Protein AF-A0A946U7B8-F1 (afdb_monomer_lite)

Radius of gyration: 17.69 Å; chains: 1; bounding box: 35×20×55 Å

Sequence (79 aa):
MSGSVSAVSNVMRRELSGYFSTPVAWVFIVIFLVMAGVFTFYIGNLYARGISDLDPFFQFHPWLYLFLVPAIAMRLWAE

Secondary structure (DSSP, 8-state):
-HHHHHHHHHHHHHHHHHHHTSHHHHHHHHHHHHHHHHIIIIIS-TTTTT----HHHHHHHHHHHHHHHHHHHHHHHH-

pLDDT: mean 84.81, std 8.64, range [54.81, 95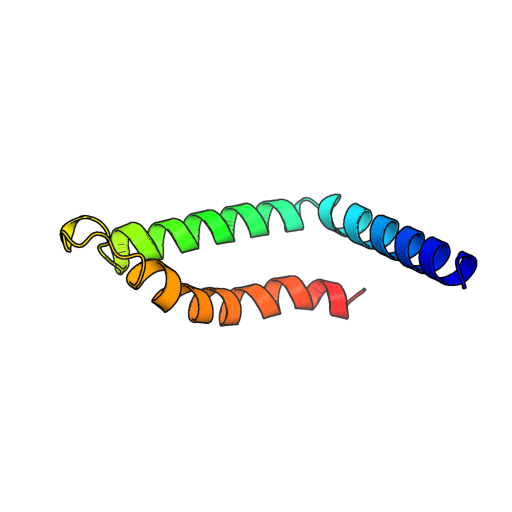.12]

Foldseek 3Di:
DVVVVVVVVVVVVVVVVVLVVDPVNVVLVVVLVVVLCCQQCPVVVVPVVVDPDSVSSVVCVVVSCVPSVCVSCVVVVVD

Structure (mmCIF, N/CA/C/O backbone):
data_AF-A0A946U7B8-F1
#
_entry.id   AF-A0A946U7B8-F1
#
loop_
_atom_site.group_PDB
_atom_site.id
_atom_site.type_symbol
_atom_site.label_atom_id
_atom_site.label_alt_id
_a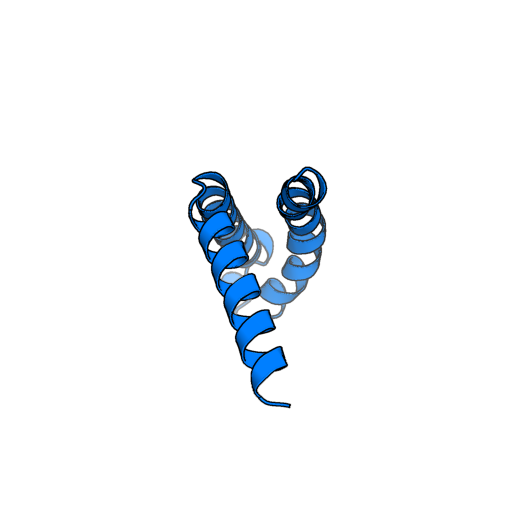tom_site.label_comp_id
_atom_site.label_asym_id
_atom_site.label_entity_id
_atom_site.label_seq_id
_atom_site.pdbx_PDB_ins_code
_atom_site.Cartn_x
_atom_site.Cartn_y
_atom_site.Cartn_z
_atom_site.occupancy
_atom_site.B_iso_or_equiv
_atom_site.auth_seq_id
_atom_site.auth_comp_id
_atom_site.auth_asym_id
_atom_site.auth_atom_id
_atom_site.pdbx_PDB_model_num
ATOM 1 N N . MET A 1 1 ? 8.555 -1.672 34.986 1.00 54.81 1 MET A N 1
ATOM 2 C CA . MET A 1 1 ? 8.565 -1.331 33.542 1.00 54.81 1 MET A CA 1
ATOM 3 C C . MET A 1 1 ? 8.272 -2.518 32.615 1.00 54.81 1 MET A C 1
ATOM 5 O O . MET A 1 1 ? 7.765 -2.262 31.534 1.00 54.81 1 MET A O 1
ATOM 9 N N . SER A 1 2 ? 8.497 -3.793 32.987 1.00 62.00 2 SER A N 1
ATOM 10 C CA . SER A 1 2 ? 8.199 -4.929 32.081 1.00 62.00 2 SER A CA 1
ATOM 11 C C . SER A 1 2 ? 6.702 -5.249 31.907 1.00 62.00 2 SER A C 1
ATOM 13 O O . SER A 1 2 ? 6.306 -5.699 30.837 1.00 62.00 2 SER A O 1
ATOM 15 N N . GLY A 1 3 ? 5.859 -4.964 32.910 1.00 65.69 3 GLY A N 1
ATOM 16 C CA . GLY A 1 3 ? 4.417 -5.260 32.861 1.00 65.69 3 GLY A CA 1
ATOM 17 C C . GLY A 1 3 ? 3.615 -4.441 31.838 1.00 65.69 3 GLY A C 1
ATOM 18 O O . GLY A 1 3 ? 2.679 -4.958 31.238 1.00 65.69 3 GLY A O 1
ATOM 19 N N . SER A 1 4 ? 3.992 -3.184 31.576 1.00 66.06 4 SER A N 1
ATOM 20 C CA . SER A 1 4 ? 3.326 -2.380 30.536 1.00 66.06 4 SER A CA 1
ATOM 21 C C . SER A 1 4 ? 3.694 -2.844 29.127 1.00 66.06 4 SER A C 1
ATOM 23 O O . SER A 1 4 ? 2.848 -2.825 28.240 1.00 66.06 4 SER A O 1
ATOM 25 N N . VAL A 1 5 ? 4.930 -3.305 28.915 1.00 77.19 5 VAL A N 1
ATOM 26 C CA . VAL A 1 5 ? 5.390 -3.778 27.598 1.00 77.19 5 VAL A CA 1
ATOM 27 C C . VAL A 1 5 ? 4.684 -5.079 27.207 1.00 77.19 5 VAL A C 1
ATOM 29 O O . VAL A 1 5 ? 4.272 -5.232 26.057 1.00 77.19 5 VAL A O 1
ATOM 32 N N . SER A 1 6 ? 4.481 -5.999 28.157 1.00 78.38 6 SER A N 1
ATOM 33 C CA . SER A 1 6 ? 3.744 -7.242 27.899 1.00 78.38 6 SER A CA 1
ATOM 34 C C . SER A 1 6 ? 2.259 -6.995 27.621 1.00 78.38 6 SER A C 1
ATOM 36 O O . SER A 1 6 ? 1.704 -7.613 26.715 1.00 78.38 6 SER A O 1
ATOM 38 N N . ALA A 1 7 ? 1.629 -6.049 28.326 1.00 83.31 7 ALA A N 1
ATOM 39 C CA . ALA A 1 7 ? 0.242 -5.664 28.074 1.00 83.31 7 ALA A CA 1
ATOM 40 C C . ALA A 1 7 ? 0.053 -5.067 26.667 1.00 83.31 7 ALA A C 1
ATOM 42 O O . ALA A 1 7 ? -0.833 -5.499 25.930 1.00 83.31 7 ALA A O 1
ATOM 43 N N . VAL A 1 8 ? 0.924 -4.136 26.260 1.00 86.94 8 VAL A N 1
ATOM 44 C CA . VAL A 1 8 ? 0.887 -3.526 24.917 1.00 86.94 8 VAL A CA 1
ATOM 45 C C . VAL A 1 8 ? 1.100 -4.576 23.823 1.00 86.94 8 VAL A C 1
ATOM 47 O O . VAL A 1 8 ? 0.365 -4.594 22.838 1.00 86.94 8 VAL A O 1
ATOM 50 N N . SER A 1 9 ? 2.057 -5.489 24.010 1.00 85.94 9 SER A N 1
ATOM 51 C CA . SER A 1 9 ? 2.319 -6.587 23.068 1.00 85.94 9 SER A CA 1
ATOM 52 C C . SER A 1 9 ? 1.119 -7.531 22.913 1.00 85.94 9 SER A C 1
ATOM 54 O O . SER A 1 9 ? 0.780 -7.928 21.795 1.00 85.94 9 SER A O 1
ATOM 56 N N . ASN A 1 10 ? 0.426 -7.849 24.013 1.00 87.19 10 ASN A N 1
ATOM 57 C CA . ASN A 1 10 ? -0.773 -8.688 23.977 1.00 87.19 10 ASN A CA 1
ATOM 58 C C . ASN A 1 10 ? -1.923 -8.032 23.206 1.00 87.19 10 ASN A C 1
ATOM 60 O O . ASN A 1 10 ? -2.572 -8.706 22.406 1.00 87.19 10 ASN A O 1
ATOM 64 N N . VAL A 1 11 ? -2.162 -6.733 23.418 1.00 86.94 11 VAL A N 1
ATOM 65 C CA . VAL A 1 11 ? -3.189 -5.987 22.674 1.00 86.94 11 VAL A CA 1
ATOM 66 C C . VAL A 1 11 ? -2.827 -5.937 21.190 1.00 86.94 11 VAL A C 1
ATOM 68 O O . VAL A 1 11 ? -3.632 -6.348 20.362 1.00 86.94 11 VAL A O 1
ATOM 71 N N . MET A 1 12 ? -1.587 -5.565 20.853 1.00 86.12 12 MET A N 1
ATOM 72 C CA . MET A 1 12 ? -1.098 -5.545 19.467 1.00 86.12 12 MET A CA 1
ATOM 73 C C . MET A 1 12 ? -1.303 -6.882 18.752 1.00 86.12 12 MET A C 1
ATOM 75 O O . MET A 1 12 ? -1.837 -6.907 17.648 1.00 86.12 12 MET A O 1
ATOM 79 N N . ARG A 1 13 ? -0.928 -8.007 19.375 1.00 85.06 13 ARG A N 1
ATOM 80 C CA . ARG A 1 13 ? -1.124 -9.342 18.784 1.00 85.06 13 ARG A CA 1
ATOM 81 C C . ARG A 1 13 ? -2.592 -9.674 18.546 1.00 85.06 13 ARG A C 1
ATOM 83 O O . ARG A 1 13 ? -2.902 -10.289 17.527 1.00 85.06 13 ARG A O 1
ATOM 90 N N . ARG A 1 14 ? -3.476 -9.299 19.474 1.00 86.06 14 ARG A N 1
ATOM 91 C CA . ARG A 1 14 ? -4.913 -9.560 19.348 1.00 86.06 14 ARG A CA 1
ATOM 92 C C . ARG A 1 14 ? -5.509 -8.785 18.176 1.00 86.06 14 ARG A C 1
ATOM 94 O O . ARG A 1 14 ? -6.181 -9.390 17.347 1.00 86.06 14 ARG A O 1
ATOM 101 N N . GLU A 1 15 ? -5.203 -7.494 18.083 1.00 84.44 15 GLU A N 1
ATOM 102 C CA . GLU A 1 15 ? -5.715 -6.626 17.018 1.00 84.44 15 GLU A CA 1
ATOM 103 C C . GLU A 1 15 ? -5.136 -7.019 15.644 1.00 84.44 15 GLU A C 1
ATOM 105 O O . GLU A 1 15 ? -5.888 -7.185 14.683 1.00 84.44 15 GLU A O 1
ATOM 110 N N . LEU A 1 16 ? -3.825 -7.301 15.546 1.00 82.00 16 LEU A N 1
ATOM 111 C CA . LEU A 1 16 ? -3.217 -7.773 14.291 1.00 82.00 16 LEU A CA 1
ATOM 112 C C . LEU A 1 16 ? -3.842 -9.094 13.827 1.00 82.00 16 LEU A C 1
ATOM 114 O O . LEU A 1 16 ? -4.207 -9.240 12.662 1.00 82.00 16 LEU A O 1
ATOM 118 N N . SER A 1 17 ? -3.978 -10.066 14.735 1.00 82.38 17 SER A N 1
ATOM 119 C CA . SER A 1 17 ? -4.561 -11.365 14.396 1.00 82.38 17 SER A CA 1
ATOM 120 C C . SER A 1 17 ? -6.027 -11.236 13.982 1.00 82.38 17 SER A C 1
ATOM 122 O O . SER A 1 17 ? -6.452 -11.929 13.057 1.00 82.38 17 SER A O 1
ATOM 124 N N . GLY A 1 18 ? -6.798 -10.355 14.628 1.00 80.44 18 GLY A N 1
ATOM 125 C CA . GLY A 1 18 ? -8.180 -10.064 14.244 1.00 80.44 18 GLY A CA 1
ATOM 126 C C . GLY A 1 18 ? -8.272 -9.487 12.831 1.00 80.44 18 GLY A C 1
ATOM 127 O O . GLY A 1 18 ? -9.106 -9.917 12.034 1.00 80.44 18 GLY A O 1
ATOM 128 N N . TYR A 1 19 ? -7.342 -8.602 12.473 1.00 79.12 19 TYR A N 1
ATOM 129 C CA . TYR A 1 19 ? -7.287 -7.984 11.153 1.00 79.12 19 TYR A CA 1
ATOM 130 C C . TYR A 1 19 ? -7.054 -9.007 10.026 1.00 79.12 19 TYR A C 1
ATOM 132 O O . TYR A 1 19 ? -7.846 -9.100 9.081 1.00 79.12 19 TYR A O 1
ATOM 140 N N . PHE A 1 20 ? -6.013 -9.839 10.155 1.00 80.69 20 PHE A N 1
ATOM 141 C CA . PHE A 1 20 ? -5.659 -10.864 9.159 1.00 80.69 20 PHE A CA 1
ATOM 142 C C . PHE A 1 20 ? -6.608 -12.072 9.135 1.00 80.69 20 PHE A C 1
ATOM 144 O O . PHE A 1 20 ? -6.563 -12.865 8.196 1.00 80.69 20 PHE A O 1
ATOM 151 N N . SER A 1 21 ? -7.496 -12.212 10.123 1.00 81.56 21 SER A N 1
ATOM 152 C CA . SER A 1 21 ? -8.542 -13.247 10.107 1.00 81.56 21 SER A CA 1
ATOM 153 C C . SER A 1 21 ? -9.663 -12.933 9.112 1.00 81.56 21 SER A C 1
ATOM 155 O O . SER A 1 21 ? -10.471 -13.802 8.788 1.00 81.56 21 SER A O 1
ATOM 157 N N . THR A 1 22 ? -9.724 -11.699 8.605 1.00 82.81 22 THR A N 1
ATOM 158 C CA . THR A 1 22 ? -10.742 -11.308 7.632 1.00 82.81 22 THR A CA 1
ATOM 159 C C . THR A 1 22 ? -10.301 -11.582 6.192 1.00 82.81 22 THR A C 1
ATOM 161 O O . THR A 1 22 ? -9.177 -11.238 5.818 1.00 82.81 22 THR A O 1
ATOM 164 N N . PRO A 1 23 ? -11.185 -12.126 5.331 1.00 80.81 23 PRO A N 1
ATOM 165 C CA . PRO A 1 23 ? -10.863 -12.381 3.924 1.00 80.81 23 PRO A CA 1
ATOM 166 C C . PRO A 1 23 ? -10.439 -11.115 3.165 1.00 80.81 23 PRO A C 1
ATOM 168 O O . PRO A 1 23 ? -9.614 -11.172 2.258 1.00 80.81 23 PRO A O 1
ATOM 171 N N . VAL A 1 24 ? -10.975 -9.958 3.566 1.00 84.06 24 VAL A N 1
ATOM 172 C CA . VAL A 1 24 ? -10.712 -8.653 2.942 1.00 84.06 24 VAL A CA 1
ATOM 173 C C . VAL A 1 24 ? -9.235 -8.259 3.031 1.00 84.06 24 VAL A C 1
ATOM 175 O O . VAL A 1 24 ? -8.691 -7.749 2.054 1.00 84.06 24 VAL A O 1
ATOM 178 N N . ALA A 1 25 ? -8.563 -8.540 4.156 1.00 84.44 25 ALA A N 1
ATOM 179 C CA . ALA A 1 25 ? -7.141 -8.233 4.317 1.00 84.44 25 ALA A CA 1
ATOM 180 C C . ALA A 1 25 ? -6.285 -8.978 3.278 1.00 84.44 25 ALA A C 1
ATOM 182 O O . ALA A 1 25 ? -5.398 -8.395 2.659 1.00 84.44 25 ALA A O 1
ATOM 183 N N . TRP A 1 26 ? -6.604 -10.248 3.020 1.00 87.88 26 TRP A N 1
ATOM 184 C CA . TRP A 1 26 ? -5.917 -11.058 2.014 1.00 87.88 26 TRP A CA 1
ATOM 185 C C . TRP A 1 26 ? -6.180 -10.571 0.591 1.00 87.88 26 TRP A C 1
ATOM 187 O O . TRP A 1 26 ? -5.244 -10.469 -0.201 1.00 87.88 26 TRP A O 1
ATOM 197 N N . VAL A 1 27 ? -7.427 -10.209 0.275 1.00 89.56 27 VAL A N 1
ATOM 198 C CA . VAL A 1 27 ? -7.786 -9.625 -1.028 1.00 89.56 27 VAL A CA 1
ATOM 199 C C . VAL A 1 27 ? -6.984 -8.351 -1.284 1.00 89.56 27 VAL A C 1
ATOM 201 O O . VAL A 1 27 ? -6.430 -8.177 -2.368 1.00 89.56 27 VAL A O 1
ATOM 204 N N . PHE A 1 28 ? -6.854 -7.490 -0.277 1.00 88.75 28 PHE A N 1
ATOM 205 C CA . PHE A 1 28 ? -6.080 -6.262 -0.394 1.00 88.75 28 PHE A CA 1
ATOM 206 C C . PHE A 1 28 ? -4.596 -6.523 -0.684 1.00 88.75 28 PHE A C 1
ATOM 208 O O . PHE A 1 28 ? -4.029 -5.884 -1.567 1.00 88.75 28 PHE A O 1
ATOM 215 N N . ILE A 1 29 ? -3.973 -7.488 0.004 1.00 90.19 29 ILE A N 1
ATOM 216 C CA . ILE A 1 29 ? -2.568 -7.867 -0.234 1.00 90.19 29 ILE A CA 1
ATOM 217 C C . ILE A 1 29 ? -2.372 -8.345 -1.675 1.00 90.19 29 ILE A C 1
ATOM 219 O O . ILE A 1 29 ? -1.420 -7.935 -2.337 1.00 90.19 29 ILE A O 1
ATOM 223 N N . VAL A 1 30 ? -3.285 -9.181 -2.177 1.00 94.19 30 VAL A N 1
ATOM 224 C CA . VAL A 1 30 ? -3.231 -9.682 -3.557 1.00 94.19 30 VAL A CA 1
ATOM 225 C C . VAL A 1 30 ? -3.366 -8.534 -4.556 1.00 94.19 30 VAL A C 1
ATOM 227 O O . VAL A 1 30 ? -2.561 -8.441 -5.481 1.00 94.19 30 VAL A O 1
ATOM 230 N N . ILE A 1 31 ? -4.328 -7.629 -4.357 1.00 92.62 31 ILE A N 1
ATOM 231 C CA . ILE A 1 31 ? -4.511 -6.455 -5.223 1.00 92.62 31 ILE A CA 1
ATOM 232 C C . ILE A 1 31 ? -3.261 -5.571 -5.202 1.00 92.62 31 ILE A C 1
ATOM 234 O O . ILE A 1 31 ? -2.768 -5.196 -6.264 1.00 92.62 31 ILE A O 1
ATOM 238 N N . PHE A 1 32 ? -2.710 -5.284 -4.020 1.00 92.94 32 PHE A N 1
ATOM 239 C CA . PHE A 1 32 ? -1.487 -4.496 -3.875 1.00 92.94 32 PHE A CA 1
ATOM 240 C C . PHE A 1 32 ? -0.316 -5.124 -4.644 1.00 92.94 32 PHE A C 1
ATOM 242 O O . PHE A 1 32 ? 0.343 -4.433 -5.419 1.00 92.94 32 PHE A O 1
ATOM 249 N N . LEU A 1 33 ? -0.092 -6.434 -4.492 1.00 93.94 33 LEU A N 1
ATOM 250 C CA . LEU A 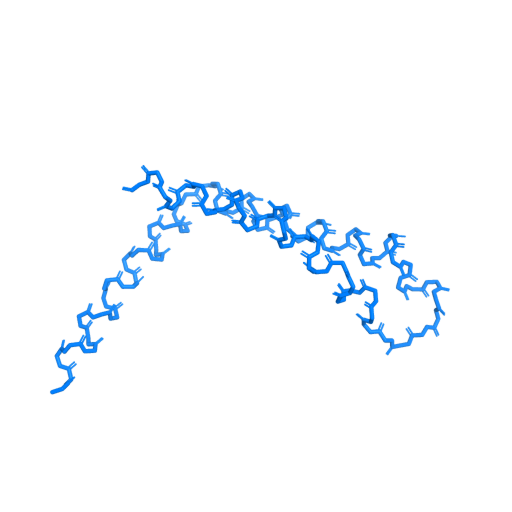1 33 ? 0.972 -7.162 -5.191 1.00 93.94 33 LEU A CA 1
ATOM 251 C C . LEU A 1 33 ? 0.802 -7.121 -6.712 1.00 93.94 33 LEU A C 1
ATOM 253 O O . LEU A 1 33 ? 1.763 -6.845 -7.432 1.00 93.94 33 LEU A O 1
ATOM 257 N N . VAL A 1 34 ? -0.415 -7.367 -7.205 1.00 95.12 34 VAL A N 1
ATOM 258 C CA . VAL A 1 34 ? -0.713 -7.334 -8.642 1.00 95.12 34 VAL A CA 1
ATOM 259 C C . VAL A 1 34 ? -0.500 -5.928 -9.198 1.00 95.12 34 VAL A C 1
ATOM 261 O O . VAL A 1 34 ? 0.183 -5.773 -10.207 1.00 95.12 34 VAL A O 1
ATOM 264 N N . MET A 1 35 ? -1.019 -4.894 -8.533 1.00 94.25 35 MET A N 1
ATOM 265 C CA . MET A 1 35 ? -0.858 -3.509 -8.982 1.00 94.25 35 MET A CA 1
ATOM 266 C C . MET A 1 35 ? 0.608 -3.062 -8.956 1.00 94.25 35 MET A C 1
ATOM 268 O O . MET A 1 35 ? 1.079 -2.492 -9.938 1.00 94.25 35 MET A O 1
ATOM 272 N N . ALA A 1 36 ? 1.348 -3.363 -7.885 1.00 93.56 36 ALA A N 1
ATOM 273 C CA . ALA A 1 36 ? 2.773 -3.052 -7.782 1.00 93.56 36 ALA A CA 1
ATOM 274 C C . ALA A 1 36 ? 3.588 -3.741 -8.886 1.00 93.56 36 ALA A C 1
ATOM 276 O O . ALA A 1 36 ? 4.436 -3.104 -9.517 1.00 93.56 36 ALA A O 1
ATOM 277 N N . GLY A 1 37 ? 3.292 -5.012 -9.176 1.00 92.38 37 GLY A N 1
ATOM 278 C CA . GLY A 1 37 ? 3.908 -5.747 -10.278 1.00 92.38 37 GLY A CA 1
ATOM 279 C C . GLY A 1 37 ? 3.584 -5.128 -11.637 1.00 92.38 37 GLY A C 1
ATOM 280 O O . GLY A 1 37 ? 4.492 -4.824 -12.407 1.00 92.38 37 GLY A O 1
ATOM 281 N N . VAL A 1 38 ? 2.305 -4.873 -11.925 1.00 93.69 38 VAL A N 1
ATOM 282 C CA . VAL A 1 38 ? 1.878 -4.304 -13.213 1.00 93.69 38 VAL A CA 1
ATOM 283 C C . VAL A 1 38 ? 2.492 -2.924 -13.442 1.00 93.69 38 VAL A C 1
ATOM 285 O O . VAL A 1 38 ? 3.022 -2.652 -14.521 1.00 93.69 38 VAL A O 1
ATOM 288 N N . PHE A 1 39 ? 2.479 -2.064 -12.426 1.00 91.31 39 PHE A N 1
ATOM 289 C CA . PHE A 1 39 ? 3.024 -0.713 -12.536 1.00 91.31 39 PHE A CA 1
ATOM 290 C C . PHE A 1 39 ? 4.538 -0.735 -12.727 1.00 91.31 39 PHE A C 1
ATOM 292 O O . PHE A 1 39 ? 5.061 0.040 -13.519 1.00 91.31 39 PHE A O 1
ATOM 299 N N . THR A 1 40 ? 5.243 -1.664 -12.086 1.00 91.12 40 THR A N 1
ATOM 300 C CA . THR A 1 40 ? 6.699 -1.775 -12.226 1.00 91.12 40 THR A CA 1
ATOM 301 C C . THR A 1 40 ? 7.102 -2.370 -13.577 1.00 91.12 40 THR A C 1
ATOM 303 O O . THR A 1 40 ? 7.931 -1.801 -14.287 1.00 91.12 40 THR A O 1
ATOM 306 N N . PHE A 1 41 ? 6.516 -3.508 -13.957 1.00 90.75 41 PHE A N 1
ATOM 307 C CA . PHE A 1 41 ? 6.963 -4.272 -15.122 1.00 90.75 41 PHE A CA 1
ATOM 308 C C . PHE A 1 41 ? 6.373 -3.772 -16.444 1.00 90.75 41 PHE A C 1
ATOM 310 O O . PHE A 1 41 ? 7.104 -3.716 -17.430 1.00 90.75 41 PHE A O 1
ATOM 317 N N . TYR A 1 42 ? 5.092 -3.385 -16.475 1.00 90.19 42 TYR A N 1
ATOM 318 C CA . TYR A 1 42 ? 4.422 -2.949 -17.707 1.00 90.19 42 TYR A CA 1
ATOM 319 C C . TYR A 1 42 ? 4.457 -1.429 -17.882 1.00 90.19 42 TYR A C 1
ATOM 321 O O . TYR A 1 42 ? 4.898 -0.952 -18.922 1.00 90.19 42 TYR A O 1
ATOM 329 N N . ILE A 1 43 ? 4.023 -0.658 -16.876 1.00 88.31 43 ILE A N 1
ATOM 330 C CA . ILE A 1 43 ? 3.941 0.813 -16.997 1.00 88.31 43 ILE A CA 1
ATOM 331 C C . ILE A 1 43 ? 5.327 1.456 -16.869 1.00 88.31 43 ILE A C 1
ATOM 333 O O . ILE A 1 43 ? 5.703 2.305 -17.671 1.00 88.31 43 ILE A O 1
ATOM 337 N N . GLY A 1 44 ? 6.104 1.033 -15.874 1.00 85.81 44 GLY A N 1
ATOM 338 C CA . GLY A 1 44 ? 7.462 1.509 -15.615 1.00 85.81 44 GLY A CA 1
ATOM 339 C C . GLY A 1 44 ? 8.521 0.921 -16.538 1.00 85.81 44 GLY A C 1
ATOM 340 O O . GLY A 1 44 ? 9.669 1.365 -16.509 1.00 85.81 44 GLY A O 1
ATOM 341 N N . ASN A 1 45 ? 8.130 -0.060 -17.357 1.00 88.12 45 ASN A N 1
ATOM 342 C CA . ASN A 1 45 ? 8.962 -0.699 -18.366 1.00 88.12 45 ASN A CA 1
ATOM 343 C C . ASN A 1 45 ? 10.330 -1.156 -17.823 1.00 88.12 45 ASN A C 1
ATOM 345 O O . ASN A 1 45 ? 11.352 -1.013 -18.499 1.00 88.12 45 ASN A O 1
ATOM 349 N N . LEU A 1 46 ? 10.348 -1.680 -16.586 1.00 87.81 46 LEU A N 1
ATOM 350 C CA . LEU A 1 46 ? 11.567 -2.022 -15.840 1.00 87.81 46 LEU A CA 1
ATOM 351 C C . LEU A 1 46 ? 12.557 -2.829 -16.697 1.00 87.81 46 LEU A C 1
ATOM 353 O O . LEU A 1 46 ? 13.745 -2.526 -16.716 1.00 87.81 46 LEU A O 1
ATOM 357 N N . TYR A 1 47 ? 12.065 -3.816 -17.452 1.00 86.31 47 TYR A N 1
ATOM 358 C CA . TYR A 1 47 ? 12.918 -4.661 -18.287 1.00 86.31 47 TYR A CA 1
ATOM 359 C C . TYR A 1 47 ? 13.365 -3.995 -19.588 1.00 86.31 47 TYR A C 1
ATOM 361 O O . TYR A 1 47 ? 14.543 -4.085 -19.931 1.00 86.31 47 TYR A O 1
ATOM 369 N N . ALA A 1 48 ? 12.474 -3.317 -20.322 1.00 86.25 48 ALA A N 1
ATOM 370 C CA . ALA A 1 48 ? 12.862 -2.762 -21.621 1.00 86.25 48 ALA A CA 1
ATOM 371 C C . ALA A 1 48 ? 13.677 -1.464 -21.507 1.00 86.25 48 ALA A C 1
ATOM 373 O O . ALA A 1 48 ? 14.283 -1.039 -22.487 1.00 86.25 48 ALA A O 1
ATOM 374 N N . ARG A 1 49 ? 13.757 -0.867 -20.310 1.00 84.75 49 ARG A N 1
ATOM 375 C CA . ARG A 1 49 ? 14.717 0.200 -20.004 1.00 84.75 49 ARG A CA 1
ATOM 376 C C . ARG A 1 49 ? 16.173 -0.264 -20.109 1.00 84.75 49 ARG A C 1
ATOM 378 O O . ARG A 1 49 ? 17.032 0.564 -20.383 1.00 84.75 49 ARG A O 1
ATOM 385 N N . GLY A 1 50 ? 16.465 -1.550 -19.887 1.00 85.31 50 GLY A N 1
ATOM 386 C CA . GLY A 1 50 ? 17.837 -2.075 -19.928 1.00 85.31 50 GLY A CA 1
ATOM 387 C C . GLY A 1 50 ? 18.755 -1.531 -18.823 1.00 85.31 50 GLY A C 1
ATOM 388 O O . GLY A 1 50 ? 19.974 -1.598 -18.955 1.00 85.31 50 GLY A O 1
ATOM 389 N N . ILE A 1 51 ? 18.183 -0.981 -17.747 1.00 85.69 51 ILE A N 1
ATOM 390 C CA . ILE A 1 51 ? 18.912 -0.407 -16.609 1.00 85.69 51 ILE A CA 1
ATOM 391 C C . ILE A 1 51 ? 18.631 -1.271 -15.376 1.00 85.69 51 ILE A C 1
ATOM 393 O O . ILE A 1 51 ? 17.505 -1.711 -15.158 1.00 85.69 51 ILE A O 1
ATOM 397 N N . SER A 1 52 ? 19.663 -1.530 -14.571 1.00 85.12 52 SER A N 1
ATOM 398 C CA . SER A 1 52 ? 19.558 -2.306 -13.328 1.00 85.12 52 SER A CA 1
ATOM 399 C C . SER A 1 52 ? 19.220 -1.411 -12.131 1.00 85.12 52 SER A C 1
ATOM 401 O O . SER A 1 52 ? 19.912 -1.436 -11.112 1.00 85.12 52 SER A O 1
ATOM 403 N N . ASP A 1 53 ? 18.180 -0.594 -12.256 1.00 88.00 53 ASP A N 1
ATOM 404 C CA . ASP A 1 53 ? 17.689 0.267 -11.188 1.00 88.00 53 ASP A CA 1
ATOM 405 C C . ASP A 1 53 ? 16.217 -0.016 -10.868 1.00 88.00 53 ASP A C 1
ATOM 407 O O . ASP A 1 53 ? 15.421 -0.411 -11.714 1.00 88.00 53 ASP A O 1
ATOM 411 N N . LEU A 1 54 ? 15.855 0.174 -9.600 1.00 88.31 54 LEU A N 1
ATOM 412 C CA . LEU A 1 54 ? 14.489 -0.021 -9.099 1.00 88.31 54 LEU A CA 1
ATOM 413 C C . LEU A 1 54 ? 13.693 1.290 -9.075 1.00 88.31 54 LEU A C 1
ATOM 415 O O . LEU A 1 54 ? 12.642 1.373 -8.445 1.00 88.31 54 LEU A O 1
ATOM 419 N N . ASP A 1 55 ? 14.174 2.317 -9.766 1.00 89.44 55 ASP A N 1
ATOM 420 C CA . ASP A 1 55 ? 13.516 3.616 -9.876 1.00 89.44 55 ASP A CA 1
ATOM 421 C C . ASP A 1 55 ? 12.030 3.529 -10.286 1.00 89.44 55 ASP A C 1
ATOM 423 O O . ASP A 1 55 ? 11.192 4.081 -9.566 1.00 89.44 55 ASP A O 1
ATOM 427 N N . PRO A 1 56 ? 11.627 2.753 -11.319 1.00 87.88 56 PRO A N 1
ATOM 428 C CA . PRO A 1 56 ? 10.219 2.708 -11.695 1.00 87.88 56 PRO A CA 1
ATOM 429 C C . PRO A 1 56 ? 9.368 1.995 -10.635 1.00 87.88 56 PRO A C 1
ATOM 431 O O . PRO A 1 56 ? 8.195 2.320 -10.486 1.00 87.88 56 PRO A O 1
ATOM 434 N N . PHE A 1 57 ? 9.940 1.086 -9.838 1.00 89.69 57 PHE A N 1
ATOM 435 C CA . PHE A 1 57 ? 9.238 0.486 -8.701 1.00 89.69 57 PHE A CA 1
ATOM 436 C C . PHE A 1 57 ? 8.921 1.553 -7.644 1.00 89.69 57 PHE A C 1
ATOM 438 O O . PHE A 1 57 ? 7.759 1.732 -7.273 1.00 89.69 57 PHE A O 1
ATOM 445 N N . PHE A 1 58 ? 9.926 2.309 -7.193 1.00 91.38 58 PHE A N 1
ATOM 446 C CA . PHE A 1 58 ? 9.746 3.312 -6.140 1.00 91.38 58 PHE A CA 1
ATOM 447 C C . PHE A 1 58 ? 8.945 4.533 -6.591 1.00 91.38 58 PHE A C 1
ATOM 449 O O . PHE A 1 58 ? 8.223 5.102 -5.777 1.00 91.38 58 PHE A O 1
ATOM 456 N N . GLN A 1 59 ? 8.990 4.904 -7.871 1.00 91.38 59 GLN A N 1
ATOM 457 C CA . GLN A 1 59 ? 8.198 6.016 -8.396 1.00 91.38 59 GLN A CA 1
ATOM 458 C C . GLN A 1 59 ? 6.688 5.762 -8.269 1.00 91.38 59 GLN A C 1
ATOM 460 O O . GLN A 1 59 ? 5.928 6.684 -7.972 1.00 91.38 59 GLN A O 1
ATOM 465 N N . PHE A 1 60 ? 6.238 4.518 -8.466 1.00 90.88 60 PHE A N 1
ATOM 466 C CA . PHE A 1 60 ? 4.818 4.160 -8.393 1.00 90.88 60 PHE A CA 1
ATOM 467 C C . PHE A 1 60 ? 4.329 3.811 -6.979 1.00 90.88 60 PHE A C 1
ATOM 469 O O . PHE A 1 60 ? 3.123 3.846 -6.730 1.00 90.88 60 PHE A O 1
ATOM 476 N N . HIS A 1 61 ? 5.231 3.537 -6.032 1.00 91.38 61 HIS A N 1
ATOM 477 C CA . HIS A 1 61 ? 4.869 3.220 -4.643 1.00 91.38 61 HIS A CA 1
ATOM 478 C C . HIS A 1 61 ? 4.046 4.315 -3.938 1.00 91.38 61 HIS A C 1
ATOM 480 O O . HIS A 1 61 ? 3.005 3.979 -3.369 1.00 91.38 61 HIS A O 1
ATOM 486 N N . PRO A 1 62 ? 4.428 5.610 -3.989 1.00 91.94 62 PRO A N 1
ATOM 487 C CA . PRO A 1 62 ? 3.651 6.690 -3.383 1.00 91.94 62 PRO A CA 1
ATOM 488 C C . PRO A 1 62 ? 2.218 6.769 -3.913 1.00 91.94 62 PRO A C 1
ATOM 490 O O . PRO A 1 62 ? 1.284 6.963 -3.139 1.00 91.94 62 PRO A O 1
ATOM 493 N N . TRP A 1 63 ? 2.031 6.567 -5.219 1.00 91.31 63 TRP A N 1
ATOM 494 C CA . TRP A 1 63 ? 0.714 6.598 -5.859 1.00 91.31 63 TRP A CA 1
ATOM 495 C C . TRP A 1 63 ? -0.160 5.426 -5.423 1.00 91.31 63 TRP A C 1
ATOM 497 O O . TRP A 1 63 ? -1.333 5.615 -5.103 1.00 91.31 63 TRP A O 1
ATOM 507 N N . LEU A 1 64 ? 0.421 4.225 -5.359 1.00 92.12 64 LEU A N 1
ATOM 508 C CA . LEU A 1 64 ? -0.272 3.043 -4.856 1.00 92.12 64 LEU A CA 1
ATOM 509 C C . LEU A 1 64 ? -0.704 3.247 -3.407 1.00 92.12 64 LEU A C 1
ATOM 511 O O . LEU A 1 64 ? -1.862 3.003 -3.085 1.00 92.12 64 LEU A O 1
ATOM 515 N N . TYR A 1 65 ? 0.181 3.752 -2.547 1.00 90.81 65 TYR A N 1
ATOM 516 C CA . TYR A 1 65 ? -0.148 4.023 -1.148 1.00 90.81 65 TYR A CA 1
ATOM 517 C C .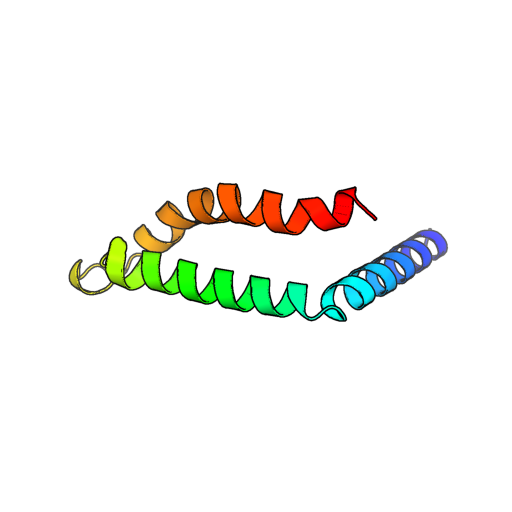 TYR A 1 65 ? -1.208 5.106 -0.988 1.00 90.81 65 TYR A C 1
ATOM 519 O O . TYR A 1 65 ? -2.104 4.939 -0.168 1.00 90.81 65 TYR A O 1
ATOM 527 N N . LEU A 1 66 ? -1.176 6.167 -1.793 1.00 91.31 66 LEU A N 1
ATOM 528 C CA . LEU A 1 66 ? -2.191 7.218 -1.736 1.00 91.31 66 LEU A CA 1
ATOM 529 C C . LEU A 1 66 ? -3.605 6.668 -1.973 1.00 91.31 66 LEU A C 1
ATOM 531 O O . LEU A 1 66 ? -4.546 7.132 -1.338 1.00 91.31 66 LEU A O 1
ATOM 535 N N . PHE A 1 67 ? -3.758 5.663 -2.836 1.00 88.75 67 PHE A N 1
ATOM 536 C CA . PHE A 1 67 ? -5.053 5.032 -3.096 1.00 88.75 67 PHE A CA 1
ATOM 537 C C . PHE A 1 67 ? -5.385 3.898 -2.112 1.00 88.75 67 PHE A C 1
ATOM 539 O O . PHE A 1 67 ? -6.502 3.803 -1.604 1.00 88.75 67 PHE A O 1
ATOM 546 N N . LEU A 1 68 ? -4.412 3.034 -1.824 1.00 89.06 68 LEU A N 1
ATOM 547 C CA . LEU A 1 68 ? -4.613 1.796 -1.071 1.00 89.06 68 LEU A CA 1
ATOM 548 C C . LEU A 1 68 ? -4.638 2.035 0.448 1.00 89.06 68 LEU A C 1
ATOM 550 O O . LEU A 1 68 ? -5.427 1.400 1.146 1.00 89.06 68 LEU A O 1
ATOM 554 N N . VAL A 1 69 ? -3.849 2.978 0.976 1.00 88.75 69 VAL A N 1
ATOM 555 C CA . VAL A 1 69 ? -3.804 3.272 2.423 1.00 88.75 69 VAL A CA 1
ATOM 556 C C . VAL A 1 69 ? -5.148 3.791 2.957 1.00 88.75 69 VAL A C 1
ATOM 558 O O . VAL A 1 69 ? -5.604 3.282 3.980 1.00 88.75 69 VAL A O 1
ATOM 561 N N . PRO A 1 70 ? -5.851 4.730 2.297 1.00 85.25 70 PRO A N 1
ATOM 562 C CA . PRO A 1 70 ? -7.194 5.113 2.728 1.00 85.25 70 PRO A CA 1
ATOM 563 C C . PRO A 1 70 ? -8.175 3.941 2.678 1.00 85.25 70 PRO A C 1
ATOM 565 O O . PRO A 1 70 ? -8.936 3.748 3.621 1.00 85.25 70 PRO A O 1
ATOM 568 N N . ALA A 1 71 ? -8.130 3.123 1.623 1.00 84.50 71 ALA A N 1
ATOM 569 C CA . ALA A 1 71 ? -9.041 1.992 1.460 1.00 84.50 71 ALA A CA 1
ATOM 570 C C . ALA A 1 71 ? -8.890 0.945 2.580 1.00 84.50 71 ALA A C 1
ATOM 572 O O . ALA A 1 71 ? -9.891 0.445 3.093 1.00 84.50 71 ALA A O 1
ATOM 573 N N . ILE A 1 72 ? -7.656 0.644 3.002 1.00 83.75 72 ILE A N 1
ATOM 574 C CA . ILE A 1 72 ? -7.401 -0.287 4.111 1.00 83.75 72 ILE A CA 1
ATOM 575 C C . ILE A 1 72 ? -7.713 0.338 5.483 1.00 83.75 72 ILE A C 1
ATOM 577 O O . ILE A 1 72 ? -8.171 -0.360 6.391 1.00 83.75 72 ILE A O 1
ATOM 581 N N . ALA A 1 73 ? -7.512 1.654 5.624 1.00 84.12 73 ALA A N 1
ATOM 582 C CA . ALA A 1 73 ? -7.736 2.396 6.864 1.00 84.12 73 ALA A CA 1
ATOM 583 C C . ALA A 1 73 ? -9.215 2.711 7.141 1.00 84.12 73 ALA A C 1
ATOM 585 O O . ALA A 1 73 ? -9.584 2.808 8.309 1.00 84.12 73 ALA A O 1
ATOM 586 N N . MET A 1 74 ? -10.070 2.824 6.113 1.00 83.19 74 MET A N 1
ATOM 587 C CA . MET A 1 74 ? -11.514 3.072 6.280 1.00 83.19 74 MET A CA 1
ATOM 588 C C . MET A 1 74 ? -12.164 2.069 7.230 1.00 83.19 74 MET A C 1
ATOM 590 O O . MET A 1 74 ? -12.997 2.442 8.049 1.00 83.19 74 MET A O 1
ATOM 594 N N . ARG A 1 75 ? -11.755 0.799 7.152 1.00 70.31 75 AR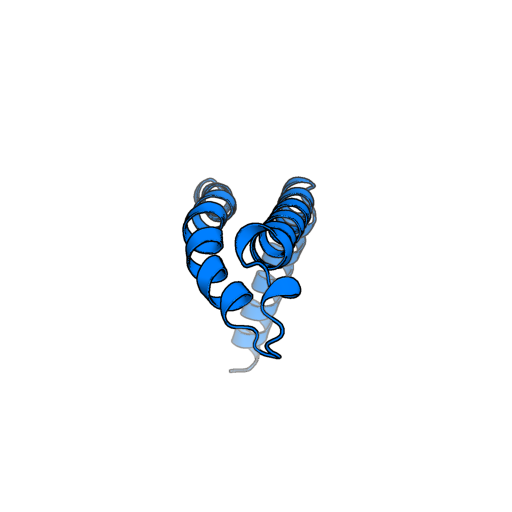G A N 1
ATOM 595 C CA . ARG A 1 75 ? -12.277 -0.234 8.043 1.00 70.31 75 ARG A CA 1
ATOM 596 C C . ARG A 1 75 ? -11.792 -0.058 9.484 1.00 70.31 75 ARG A C 1
ATOM 598 O O . ARG A 1 75 ? -12.578 -0.237 10.400 1.00 70.31 75 ARG A O 1
ATOM 605 N N . LEU A 1 76 ? -10.530 0.329 9.669 1.00 71.50 76 LEU A N 1
ATOM 606 C CA . LEU A 1 76 ? -9.936 0.538 10.993 1.00 71.50 76 LEU A CA 1
ATOM 607 C C . LEU A 1 76 ? -10.551 1.736 11.738 1.00 71.50 76 LEU A C 1
ATOM 609 O O . LEU A 1 76 ? -10.480 1.794 12.954 1.00 71.50 76 LEU A O 1
ATOM 613 N N . TRP A 1 77 ? -11.101 2.705 11.001 1.00 62.91 77 TRP A N 1
ATOM 614 C CA . TRP A 1 77 ? -11.820 3.860 11.550 1.00 62.91 77 TRP A CA 1
ATOM 615 C C . TRP A 1 77 ? -13.303 3.588 11.833 1.00 62.91 77 TRP A C 1
ATOM 617 O O . TRP A 1 77 ? -13.935 4.372 12.538 1.00 62.91 77 TRP A O 1
ATOM 627 N N . ALA A 1 78 ? -13.872 2.551 11.217 1.00 63.22 78 ALA A N 1
ATOM 628 C CA . ALA A 1 78 ? -15.284 2.201 11.349 1.00 63.22 78 ALA A CA 1
ATOM 629 C C . ALA A 1 78 ? -15.549 1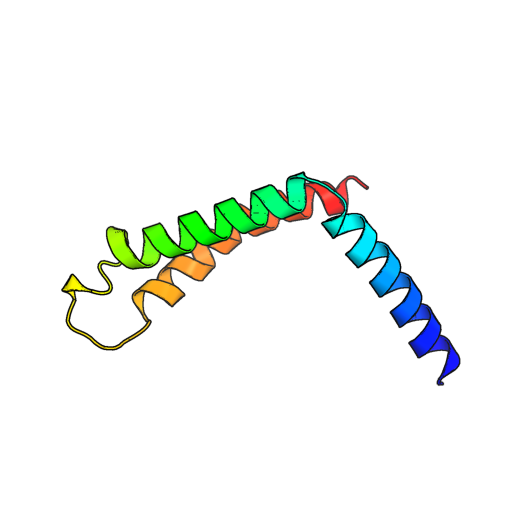.163 12.454 1.00 63.22 78 ALA A C 1
ATOM 631 O O . ALA A 1 78 ? -16.693 1.043 12.895 1.00 63.22 78 ALA A O 1
ATOM 632 N N . GLU A 1 79 ? -14.518 0.415 12.860 1.00 58.31 79 GLU A N 1
ATOM 633 C CA . GLU A 1 79 ? -14.487 -0.418 14.075 1.00 58.31 79 GLU A CA 1
ATOM 634 C C . GLU A 1 79 ? -14.134 0.428 15.308 1.00 58.31 79 GLU A C 1
ATOM 636 O O . GLU A 1 79 ? -14.769 0.196 16.363 1.00 58.31 79 GLU A O 1
#